Protein AF-A0A4Y2HYZ7-F1 (afdb_monomer)

Radius of gyration: 20.21 Å; Cα contacts (8 Å, |Δi|>4): 26; chains: 1; bounding box: 58×36×40 Å

Solvent-accessible surface area (backbone atoms only — not comparable to full-atom values): 6065 Å² total; per-residue (Å²): 137,83,76,84,77,85,77,68,85,78,76,84,86,66,87,76,61,102,68,82,67,89,88,57,79,91,75,87,83,73,85,88,47,74,65,58,53,47,49,74,72,45,41,71,56,54,54,49,32,59,76,69,64,38,45,49,98,87,66,47,59,75,76,61,50,78,78,73,66,50,48,72,70,55,47,51,52,56,50,65,37,91,86,27,89,79,62,122

Structure (mmCIF, N/CA/C/O backbone):
data_AF-A0A4Y2HYZ7-F1
#
_entry.id   AF-A0A4Y2HYZ7-F1
#
loop_
_atom_site.group_PDB
_atom_site.id
_atom_site.type_symbol
_atom_site.label_atom_id
_atom_site.label_alt_id
_atom_site.label_comp_id
_atom_site.label_asym_id
_atom_site.label_entity_id
_atom_site.label_seq_id
_atom_site.pdbx_PDB_ins_code
_atom_site.Cartn_x
_atom_site.Cartn_y
_atom_site.Cartn_z
_atom_site.occupancy
_atom_site.B_iso_or_equiv
_atom_site.auth_seq_id
_atom_site.auth_comp_id
_atom_site.auth_asym_id
_atom_site.auth_atom_id
_atom_site.pdbx_PDB_model_num
ATOM 1 N N . MET A 1 1 ? 40.973 14.937 8.508 1.00 37.34 1 MET A N 1
ATOM 2 C CA . MET A 1 1 ? 39.730 15.731 8.419 1.00 37.34 1 MET A CA 1
ATOM 3 C C . MET A 1 1 ? 38.972 15.142 7.250 1.00 37.34 1 MET A C 1
ATOM 5 O O . MET A 1 1 ? 39.199 15.557 6.123 1.00 37.34 1 MET A O 1
ATOM 9 N N . ASP A 1 2 ? 38.209 14.083 7.510 1.00 35.09 2 ASP A N 1
ATOM 10 C CA . ASP A 1 2 ? 37.471 13.365 6.472 1.00 35.09 2 ASP A CA 1
ATOM 11 C C . ASP A 1 2 ? 36.170 14.108 6.180 1.00 35.09 2 ASP A C 1
ATOM 13 O O . ASP A 1 2 ? 35.315 14.269 7.049 1.00 35.09 2 ASP A O 1
ATOM 17 N N . THR A 1 3 ? 36.035 14.594 4.952 1.00 46.53 3 THR A N 1
ATOM 18 C CA . THR A 1 3 ? 34.754 15.027 4.394 1.00 46.53 3 THR A CA 1
ATOM 19 C C . THR A 1 3 ? 33.898 13.785 4.125 1.00 46.53 3 THR A C 1
ATOM 21 O O . THR A 1 3 ? 34.414 12.832 3.533 1.00 46.53 3 THR A O 1
ATOM 24 N N . PRO A 1 4 ? 32.616 13.743 4.529 1.00 48.34 4 PRO A N 1
ATOM 25 C CA . PRO A 1 4 ? 31.795 12.561 4.326 1.00 48.34 4 PRO A CA 1
ATOM 26 C C . PRO A 1 4 ? 31.509 12.381 2.834 1.00 48.34 4 PRO A C 1
ATOM 28 O O . PRO A 1 4 ? 30.891 13.223 2.191 1.00 48.34 4 PRO A O 1
ATOM 31 N N . SER A 1 5 ? 32.002 11.259 2.316 1.00 49.31 5 SER A N 1
ATOM 32 C CA . SER A 1 5 ? 31.702 10.683 1.011 1.00 49.31 5 SER A CA 1
ATOM 33 C C . SER A 1 5 ? 30.207 10.781 0.680 1.00 49.31 5 SER A C 1
ATOM 35 O O . SER A 1 5 ? 29.363 10.220 1.386 1.00 49.31 5 SER A O 1
ATOM 37 N N . GLU A 1 6 ? 29.901 11.469 -0.421 1.00 54.22 6 GLU A N 1
ATOM 38 C CA . GLU A 1 6 ? 28.659 11.325 -1.180 1.00 54.22 6 GLU A CA 1
ATOM 39 C C . GLU A 1 6 ? 28.548 9.861 -1.637 1.00 54.22 6 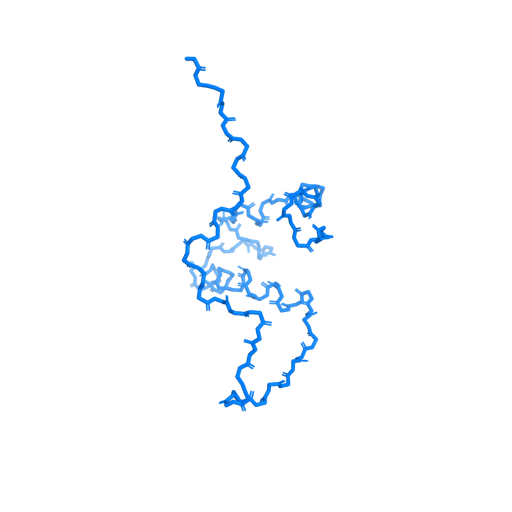GLU A C 1
ATOM 41 O O . GLU A 1 6 ? 29.054 9.473 -2.690 1.00 54.22 6 GLU A O 1
ATOM 46 N N . ARG A 1 7 ? 27.954 9.000 -0.806 1.00 49.09 7 ARG A N 1
ATOM 47 C CA . ARG A 1 7 ? 27.748 7.588 -1.146 1.00 49.09 7 ARG A CA 1
ATOM 48 C C . ARG A 1 7 ? 26.519 7.443 -2.034 1.00 49.09 7 ARG A C 1
ATOM 50 O O . ARG A 1 7 ? 25.400 7.259 -1.557 1.00 49.09 7 ARG A O 1
ATOM 57 N N . GLY A 1 8 ? 26.753 7.519 -3.343 1.00 50.91 8 GLY A N 1
ATOM 58 C CA . GLY A 1 8 ? 25.913 6.840 -4.325 1.00 50.91 8 GLY A CA 1
ATOM 59 C C . GLY A 1 8 ? 25.847 5.344 -4.001 1.00 50.91 8 GLY A C 1
ATOM 60 O O . GLY A 1 8 ? 26.798 4.792 -3.465 1.00 50.91 8 GLY A O 1
ATOM 61 N N . ARG A 1 9 ? 24.701 4.704 -4.265 1.00 57.91 9 ARG A N 1
ATOM 62 C CA . ARG A 1 9 ? 24.452 3.277 -3.985 1.00 57.91 9 ARG A CA 1
ATOM 63 C C . ARG A 1 9 ? 25.644 2.402 -4.401 1.00 57.91 9 ARG A C 1
ATOM 65 O O . ARG A 1 9 ? 25.917 2.256 -5.589 1.00 57.91 9 ARG A O 1
ATOM 72 N N . ASP A 1 10 ? 26.304 1.788 -3.425 1.00 50.66 10 ASP A N 1
ATOM 73 C CA . ASP A 1 10 ? 27.398 0.849 -3.657 1.00 50.66 10 ASP A CA 1
ATOM 74 C C . ASP A 1 10 ? 26.831 -0.439 -4.296 1.00 50.66 10 ASP A C 1
ATOM 76 O O . ASP A 1 10 ? 26.126 -1.212 -3.651 1.00 50.66 10 ASP A O 1
ATOM 80 N N . PHE A 1 11 ? 27.111 -0.685 -5.582 1.00 59.81 11 PHE A N 1
ATOM 81 C CA . PHE A 1 11 ? 26.601 -1.834 -6.364 1.00 59.81 11 PHE A CA 1
ATOM 82 C C . PHE A 1 11 ? 27.293 -3.178 -6.056 1.00 59.81 11 PHE A C 1
ATOM 84 O O . PHE A 1 11 ? 27.254 -4.122 -6.854 1.00 59.81 11 PHE A O 1
ATOM 91 N N . HIS A 1 12 ? 27.971 -3.289 -4.920 1.00 55.84 12 HIS A N 1
ATOM 92 C CA . HIS A 1 12 ? 28.763 -4.467 -4.602 1.00 55.84 12 HIS A CA 1
ATOM 93 C C . HIS A 1 12 ? 27.864 -5.561 -3.997 1.00 55.84 12 HIS A C 1
ATOM 95 O O . HIS A 1 12 ? 27.447 -5.474 -2.848 1.00 55.84 12 HIS A O 1
ATOM 101 N N . SER A 1 13 ? 27.590 -6.591 -4.817 1.00 57.72 13 SER A N 1
ATOM 102 C CA . SER A 1 13 ? 26.722 -7.777 -4.609 1.00 57.72 13 SER A CA 1
ATOM 103 C C . SER A 1 13 ? 25.253 -7.676 -5.062 1.00 57.72 13 SER A C 1
ATOM 105 O O . SER A 1 13 ? 24.334 -8.062 -4.352 1.00 57.72 13 SER A O 1
ATOM 107 N N . ASN A 1 14 ? 25.009 -7.221 -6.297 1.00 68.44 14 ASN A N 1
ATOM 108 C CA . ASN A 1 14 ? 23.669 -7.281 -6.891 1.00 68.44 14 ASN A CA 1
ATOM 109 C C . ASN A 1 14 ? 23.460 -8.583 -7.700 1.00 68.44 14 ASN A C 1
ATOM 111 O O . ASN A 1 14 ? 24.163 -8.842 -8.686 1.00 68.44 14 ASN A O 1
ATOM 115 N N . GLU A 1 15 ? 22.501 -9.415 -7.278 1.00 85.69 15 GLU A N 1
ATOM 116 C CA . GLU A 1 15 ? 22.099 -10.645 -7.987 1.00 85.69 15 GLU A CA 1
ATOM 117 C C . GLU A 1 15 ? 21.350 -10.336 -9.290 1.00 85.69 15 GLU A C 1
ATOM 119 O O . GLU A 1 15 ? 21.419 -11.104 -10.253 1.00 85.69 15 GLU A O 1
ATOM 124 N N . LEU A 1 16 ? 20.702 -9.169 -9.351 1.00 84.81 16 LEU A N 1
ATOM 125 C CA . LEU A 1 16 ? 19.991 -8.692 -10.529 1.00 84.81 16 LEU A CA 1
ATOM 126 C C . LEU A 1 16 ? 20.973 -8.401 -11.671 1.00 84.81 16 LEU A C 1
ATOM 128 O O . LEU A 1 16 ? 21.947 -7.658 -11.524 1.00 84.81 16 LEU A O 1
ATOM 132 N N . LYS A 1 17 ? 20.708 -9.010 -12.828 1.00 87.62 17 LYS A N 1
ATOM 133 C CA . LYS A 1 17 ? 21.452 -8.802 -14.075 1.00 87.62 17 LYS A CA 1
ATOM 134 C C . LYS A 1 17 ? 20.631 -7.922 -15.023 1.00 87.62 17 LYS A C 1
ATOM 136 O O . LYS A 1 17 ? 19.407 -7.954 -14.953 1.00 87.62 17 LYS A O 1
ATOM 141 N N . PRO A 1 18 ? 21.276 -7.168 -15.934 1.00 89.31 18 PRO A N 1
ATOM 142 C CA . PRO A 1 18 ? 20.568 -6.301 -16.884 1.00 89.31 18 PRO A CA 1
ATOM 143 C C . PRO A 1 18 ? 19.687 -7.067 -17.882 1.00 89.31 18 PRO A C 1
ATOM 145 O O . PRO A 1 18 ? 18.849 -6.464 -18.542 1.00 89.31 18 PRO A O 1
ATOM 148 N N . TYR A 1 19 ? 19.879 -8.383 -17.998 1.00 91.19 19 TYR A N 1
ATOM 149 C CA . TYR A 1 19 ? 19.123 -9.252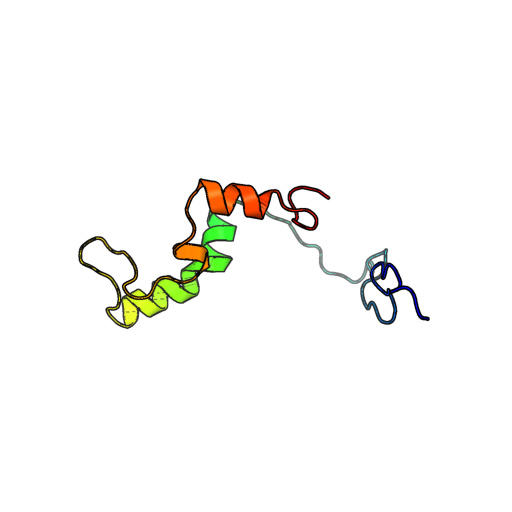 -18.889 1.00 91.19 19 TYR A CA 1
ATOM 150 C C . TYR A 1 19 ? 18.577 -10.456 -18.129 1.00 91.19 19 TYR A C 1
ATOM 152 O O . TYR A 1 19 ? 19.203 -10.951 -17.187 1.00 91.19 19 TYR A O 1
ATOM 160 N N . VAL A 1 20 ? 17.432 -10.946 -18.594 1.00 90.94 20 VAL A N 1
ATOM 161 C CA . VAL A 1 20 ? 16.763 -12.146 -18.086 1.00 90.94 20 VAL A CA 1
ATOM 162 C C . VAL A 1 20 ? 17.061 -13.324 -19.021 1.00 90.94 20 VAL A C 1
ATOM 164 O O . VAL A 1 20 ? 17.267 -13.151 -20.221 1.00 90.94 20 VA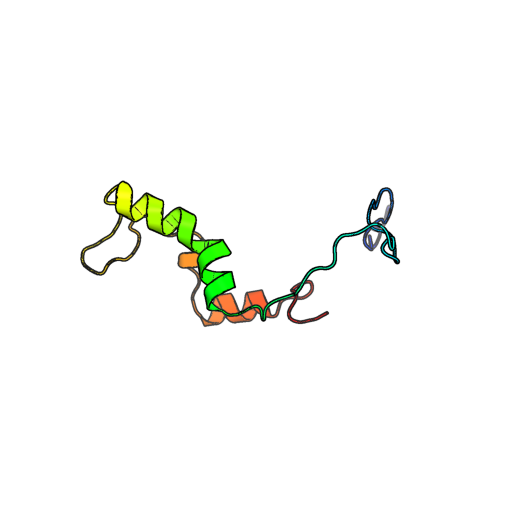L A O 1
ATOM 167 N N . SER A 1 21 ? 17.138 -14.534 -18.468 1.00 92.94 21 SER A N 1
ATOM 168 C CA . SER A 1 21 ? 17.347 -15.765 -19.240 1.00 92.94 21 SER A CA 1
ATOM 169 C C . SER A 1 21 ? 16.087 -16.155 -20.013 1.00 92.94 21 SER A C 1
ATOM 171 O O . SER A 1 21 ? 15.007 -16.135 -19.444 1.00 92.94 21 SER A O 1
ATOM 173 N N . TYR A 1 22 ? 16.225 -16.667 -21.239 1.00 91.94 22 TYR A N 1
ATOM 174 C CA . TYR A 1 22 ? 15.112 -17.285 -21.983 1.00 91.94 22 TYR A CA 1
ATOM 175 C C . TYR A 1 22 ? 14.524 -18.540 -21.316 1.00 91.94 22 TYR A C 1
ATOM 177 O O . TYR A 1 22 ? 13.507 -19.055 -21.761 1.00 91.94 22 TYR A O 1
ATOM 185 N N . ARG A 1 23 ? 15.172 -19.078 -20.275 1.00 92.19 23 ARG A N 1
ATOM 186 C CA . ARG A 1 23 ? 14.676 -20.241 -19.518 1.00 92.19 23 ARG A CA 1
ATOM 187 C C . ARG A 1 23 ? 13.631 -19.873 -18.453 1.0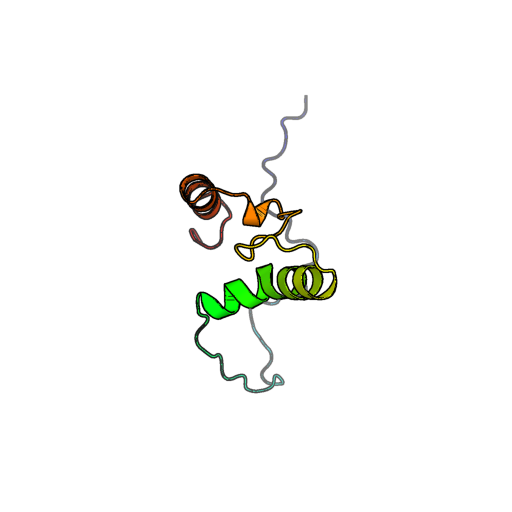0 92.19 23 ARG A C 1
ATOM 189 O O . ARG A 1 23 ? 13.321 -20.716 -17.616 1.00 92.19 23 ARG A O 1
ATOM 196 N N . THR A 1 24 ? 13.149 -18.633 -18.419 1.00 89.81 24 THR A N 1
ATOM 197 C CA . THR A 1 24 ? 12.069 -18.212 -17.518 1.00 89.81 24 THR A CA 1
ATOM 198 C C . THR A 1 24 ? 10.704 -18.589 -18.080 1.00 89.81 24 THR A C 1
ATOM 200 O O . THR A 1 24 ? 10.547 -18.730 -19.288 1.00 89.81 24 THR A O 1
ATOM 203 N N . ALA A 1 25 ? 9.717 -18.751 -17.199 1.00 91.38 25 ALA A N 1
ATOM 204 C CA . ALA A 1 25 ? 8.332 -18.891 -17.627 1.00 91.38 25 ALA A CA 1
ATOM 205 C C . ALA A 1 25 ? 7.844 -17.594 -18.288 1.00 91.38 25 ALA A C 1
ATOM 207 O O . ALA A 1 25 ? 8.278 -16.505 -17.900 1.00 91.38 25 ALA A O 1
ATOM 208 N N . ASP A 1 26 ? 6.925 -17.722 -19.240 1.00 90.38 26 ASP A N 1
ATOM 209 C CA . ASP A 1 26 ? 6.170 -16.581 -19.743 1.00 90.38 26 ASP A CA 1
ATOM 210 C C . ASP A 1 26 ? 5.219 -16.097 -18.642 1.00 90.38 26 ASP A C 1
ATOM 212 O O . ASP A 1 26 ? 4.497 -16.889 -18.032 1.00 90.38 26 ASP A O 1
ATOM 216 N N . ILE A 1 27 ? 5.260 -14.796 -18.354 1.00 89.62 27 ILE A N 1
ATOM 217 C CA . ILE A 1 27 ? 4.445 -14.162 -17.317 1.00 89.62 27 ILE A CA 1
ATOM 218 C C . ILE A 1 27 ? 3.548 -13.138 -18.000 1.00 89.62 27 ILE A C 1
ATOM 220 O O . ILE A 1 27 ? 4.036 -12.202 -18.633 1.00 89.62 27 ILE A O 1
ATOM 224 N N . GLU A 1 28 ? 2.238 -13.291 -17.840 1.00 89.38 28 GLU A N 1
ATOM 225 C CA . GLU A 1 28 ? 1.274 -12.262 -18.217 1.00 89.38 28 GLU A CA 1
ATOM 226 C C . GLU A 1 28 ? 1.164 -11.254 -17.069 1.00 89.38 28 GLU A C 1
ATOM 228 O O . GLU A 1 28 ? 0.754 -11.593 -15.959 1.00 89.38 28 GLU A O 1
ATOM 233 N N . GLN A 1 29 ? 1.592 -10.012 -17.310 1.00 86.25 29 GLN A N 1
ATOM 234 C CA . GLN A 1 29 ? 1.520 -8.962 -16.300 1.00 86.25 29 GLN A CA 1
ATOM 235 C C . GLN A 1 29 ? 0.175 -8.242 -16.387 1.00 86.25 29 GLN A C 1
ATOM 237 O O . GLN A 1 29 ? -0.096 -7.497 -17.329 1.00 86.25 29 GLN A O 1
ATOM 242 N N . GLU A 1 30 ? -0.657 -8.442 -15.372 1.00 89.38 30 GLU A N 1
ATOM 243 C CA . GLU A 1 30 ? -1.897 -7.689 -15.224 1.00 89.38 30 GLU A CA 1
ATOM 244 C C . GLU A 1 30 ? -1.632 -6.229 -14.834 1.00 89.38 30 GLU A C 1
ATOM 246 O O . GLU A 1 30 ? -0.597 -5.870 -14.261 1.00 89.38 30 GLU A O 1
ATOM 251 N N . LYS A 1 31 ? -2.606 -5.359 -15.126 1.00 91.38 31 LYS A N 1
ATOM 252 C CA . LYS A 1 31 ? -2.528 -3.946 -14.759 1.00 91.38 31 LYS A CA 1
ATOM 253 C C . LYS A 1 31 ? -2.523 -3.803 -13.236 1.00 91.38 31 LYS A C 1
ATOM 255 O O . LYS A 1 31 ? -3.477 -4.186 -12.563 1.00 91.38 31 LYS A O 1
ATOM 260 N N . PHE A 1 32 ? -1.491 -3.161 -12.698 1.00 88.44 32 PHE A N 1
ATOM 261 C CA . PHE A 1 32 ? -1.459 -2.801 -11.285 1.00 88.44 32 PHE A CA 1
ATOM 262 C C . PHE A 1 32 ? -2.444 -1.653 -11.000 1.00 88.44 32 PHE A C 1
ATOM 264 O O . PHE A 1 32 ? -2.401 -0.610 -11.659 1.00 88.44 32 PHE A O 1
ATOM 271 N N . THR A 1 33 ? -3.367 -1.853 -10.054 1.00 93.19 33 THR A N 1
ATOM 272 C CA . THR A 1 33 ? -4.423 -0.894 -9.691 1.00 93.19 33 THR A CA 1
ATOM 273 C C . THR A 1 33 ? -4.236 -0.397 -8.257 1.00 93.19 33 THR A C 1
ATOM 275 O O . THR A 1 33 ? -3.523 -1.005 -7.458 1.00 93.19 33 THR A O 1
ATOM 278 N N . ALA A 1 34 ? -4.910 0.703 -7.907 1.00 90.94 34 ALA A N 1
ATOM 279 C CA . ALA A 1 34 ? -4.922 1.211 -6.533 1.00 90.94 34 ALA A CA 1
ATOM 280 C C . ALA A 1 34 ? -5.494 0.185 -5.535 1.00 90.94 34 ALA A C 1
ATOM 282 O O . ALA A 1 34 ? -5.046 0.119 -4.395 1.00 90.94 34 ALA A O 1
ATOM 283 N N . GLU A 1 35 ? -6.435 -0.650 -5.980 1.00 93.44 35 GLU A N 1
ATOM 284 C CA . GLU A 1 35 ? -7.000 -1.741 -5.186 1.00 93.44 35 GLU A CA 1
ATOM 285 C C . GLU A 1 35 ? -5.941 -2.801 -4.840 1.00 93.44 35 GLU A C 1
ATOM 287 O O . GLU A 1 35 ? -5.835 -3.205 -3.683 1.00 93.44 35 GLU A O 1
ATOM 292 N N . HIS A 1 36 ? -5.088 -3.193 -5.796 1.00 93.19 36 HIS A N 1
ATOM 293 C CA . HIS A 1 36 ? -3.982 -4.120 -5.524 1.00 93.19 36 HIS A CA 1
ATOM 294 C C . HIS A 1 36 ? -3.022 -3.568 -4.465 1.00 93.19 36 HIS A C 1
ATOM 296 O O . HIS A 1 36 ? -2.618 -4.297 -3.557 1.00 93.19 36 HIS A O 1
ATOM 302 N N . LEU A 1 37 ? -2.687 -2.276 -4.550 1.00 89.94 37 LEU A N 1
ATOM 303 C CA . LEU A 1 37 ? -1.839 -1.616 -3.558 1.00 89.94 37 LEU A CA 1
ATOM 304 C C . LEU A 1 37 ? -2.501 -1.593 -2.176 1.00 89.94 37 LEU A C 1
ATOM 306 O O . LEU A 1 37 ? -1.850 -1.907 -1.179 1.00 89.94 37 LEU A O 1
ATOM 310 N N . PHE A 1 38 ? -3.794 -1.264 -2.120 1.00 92.00 38 PHE A N 1
ATOM 311 C CA . PHE A 1 38 ? -4.556 -1.259 -0.877 1.00 92.00 38 PHE A CA 1
ATOM 312 C C . PHE A 1 38 ? -4.550 -2.639 -0.212 1.00 92.00 38 PHE A C 1
ATOM 314 O O . PHE A 1 38 ? -4.225 -2.751 0.972 1.00 92.00 38 PHE A O 1
ATOM 321 N N . TYR A 1 39 ? -4.828 -3.702 -0.973 1.00 93.44 39 TYR A N 1
ATOM 322 C CA . TYR A 1 39 ? -4.795 -5.052 -0.419 1.00 93.44 39 TYR A CA 1
ATOM 323 C C . TYR A 1 39 ? -3.392 -5.470 0.022 1.00 93.44 39 TYR A C 1
ATOM 325 O O . TYR A 1 39 ? -3.239 -6.061 1.087 1.00 93.44 39 TYR A O 1
ATOM 333 N N . ALA A 1 40 ? -2.355 -5.152 -0.751 1.00 91.12 40 ALA A N 1
ATOM 334 C CA . ALA A 1 40 ? -0.987 -5.507 -0.387 1.00 91.12 40 ALA A CA 1
ATOM 335 C C . ALA A 1 40 ? -0.532 -4.833 0.921 1.00 91.12 40 ALA A C 1
ATOM 337 O O . ALA A 1 40 ? 0.166 -5.460 1.719 1.00 91.12 40 ALA A O 1
ATOM 338 N N . ALA A 1 41 ? -0.934 -3.578 1.146 1.00 89.88 41 ALA A N 1
ATOM 339 C CA . ALA A 1 41 ? -0.497 -2.790 2.294 1.00 89.88 41 ALA A CA 1
ATOM 340 C C . ALA A 1 41 ? -1.377 -2.980 3.544 1.00 89.88 41 ALA A C 1
ATOM 342 O O . ALA A 1 41 ? -0.848 -3.214 4.631 1.00 89.88 41 ALA A O 1
ATOM 343 N N . TYR A 1 42 ? -2.706 -2.907 3.409 1.00 91.44 42 TYR A N 1
ATOM 344 C CA . TYR A 1 42 ? -3.617 -2.758 4.554 1.00 91.44 42 TYR A CA 1
ATOM 345 C C . TYR A 1 42 ? -4.432 -4.015 4.878 1.00 91.44 42 TYR A C 1
ATOM 347 O O . TYR A 1 42 ? -4.786 -4.235 6.037 1.00 91.44 42 TYR A O 1
ATOM 355 N N . TYR A 1 43 ? -4.695 -4.890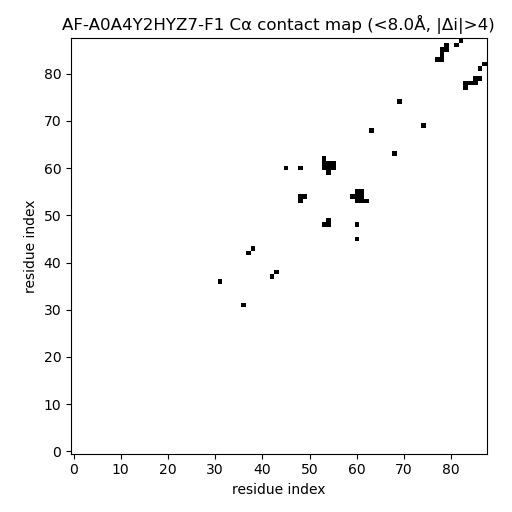 3.898 1.00 92.69 43 TYR A N 1
ATOM 356 C CA . TYR A 1 43 ? -5.600 -6.040 4.069 1.00 92.69 43 TYR A CA 1
ATOM 357 C C . TYR A 1 43 ? -5.245 -6.927 5.259 1.00 92.69 43 TYR A C 1
ATOM 359 O O . TYR A 1 43 ? -6.109 -7.310 6.045 1.00 92.69 43 TYR A O 1
ATOM 367 N N . LYS A 1 44 ? -3.958 -7.263 5.399 1.00 93.19 44 LYS A N 1
ATOM 368 C CA . LYS A 1 44 ? -3.493 -8.178 6.445 1.00 93.19 44 LYS A CA 1
ATOM 369 C C . LYS A 1 44 ? -3.784 -7.630 7.842 1.00 93.19 44 LYS A C 1
ATOM 371 O O . LYS A 1 44 ? -4.127 -8.406 8.731 1.00 93.19 44 LYS A O 1
ATOM 376 N N . LYS A 1 45 ? -3.641 -6.315 8.025 1.00 93.50 45 LYS A N 1
ATOM 377 C CA . LYS A 1 45 ? -3.930 -5.639 9.291 1.00 93.50 45 LYS A CA 1
ATOM 378 C C . LYS A 1 45 ? -5.435 -5.536 9.514 1.00 93.50 45 LYS A C 1
ATOM 380 O O . LYS A 1 45 ? -5.904 -6.004 10.540 1.00 93.50 45 LYS A O 1
ATOM 385 N N . LEU A 1 46 ? -6.183 -5.041 8.528 1.00 92.88 46 LEU A N 1
ATOM 386 C CA . LEU A 1 46 ? -7.646 -4.928 8.583 1.00 92.88 46 LEU A CA 1
ATOM 387 C C . LEU A 1 46 ? -8.323 -6.251 8.944 1.00 92.88 46 LEU A C 1
ATOM 389 O O . LEU A 1 46 ? -9.175 -6.293 9.825 1.00 92.88 46 LEU A O 1
ATOM 393 N N . LYS A 1 47 ? -7.906 -7.348 8.304 1.00 94.06 47 LYS A N 1
ATOM 394 C CA . LYS A 1 47 ? -8.424 -8.684 8.607 1.00 94.06 47 LYS A CA 1
ATOM 395 C C . LYS A 1 47 ? -8.174 -9.071 10.066 1.00 94.06 47 LYS A C 1
ATOM 397 O O . LYS A 1 47 ? -9.072 -9.588 10.719 1.00 94.06 47 LYS A O 1
ATOM 402 N N . LYS A 1 48 ? -6.971 -8.801 10.573 1.00 94.62 48 LYS A N 1
ATOM 403 C CA . LYS A 1 48 ? -6.606 -9.081 11.962 1.00 94.62 48 LYS A CA 1
ATOM 404 C C . LYS A 1 48 ? -7.408 -8.221 12.941 1.00 94.62 48 LYS A C 1
ATOM 406 O O . LYS A 1 48 ? -7.933 -8.753 13.909 1.00 94.62 48 LYS A O 1
ATOM 411 N N . ASP A 1 49 ? -7.532 -6.923 12.680 1.00 94.06 49 ASP A N 1
ATOM 412 C CA . ASP A 1 49 ? -8.283 -6.004 13.541 1.00 94.06 49 ASP A CA 1
ATOM 413 C C . ASP A 1 49 ? -9.773 -6.380 13.575 1.00 94.06 49 ASP A C 1
ATOM 415 O O . ASP A 1 49 ? -10.396 -6.330 14.633 1.00 94.06 49 ASP A O 1
ATOM 419 N N . PHE A 1 50 ? -10.325 -6.843 12.449 1.00 93.44 50 PHE A N 1
ATOM 420 C CA . PHE A 1 50 ? -11.680 -7.388 12.380 1.00 93.44 50 PHE A CA 1
ATOM 421 C C . PHE A 1 50 ? -11.836 -8.668 13.215 1.00 93.44 50 PHE A C 1
ATOM 423 O O . PHE A 1 50 ? -12.761 -8.772 14.017 1.00 93.44 50 PHE A O 1
ATOM 430 N N . GLU A 1 51 ? -10.922 -9.631 13.065 1.00 95.19 51 GLU A N 1
ATOM 431 C CA . GLU A 1 51 ? -10.939 -10.894 13.821 1.00 95.19 51 GLU A CA 1
ATOM 432 C C . GLU A 1 51 ? -10.742 -10.680 15.335 1.00 95.19 51 GLU A C 1
ATOM 434 O O . GLU A 1 51 ? -11.322 -11.405 16.142 1.00 95.19 51 GLU A O 1
ATOM 439 N N . GLU A 1 52 ? -9.953 -9.678 15.730 1.00 95.19 52 GLU A N 1
ATOM 440 C CA . GLU A 1 52 ? -9.664 -9.337 17.131 1.00 95.19 52 GLU A CA 1
ATOM 441 C C . GLU A 1 52 ? -10.683 -8.363 17.751 1.00 95.19 52 GLU A C 1
ATOM 443 O O . GLU A 1 52 ? -10.565 -8.036 18.933 1.00 95.19 52 GLU A O 1
ATOM 448 N N . GLY A 1 53 ? -11.677 -7.890 16.989 1.00 93.31 53 GLY A N 1
ATOM 449 C CA . GLY A 1 53 ? -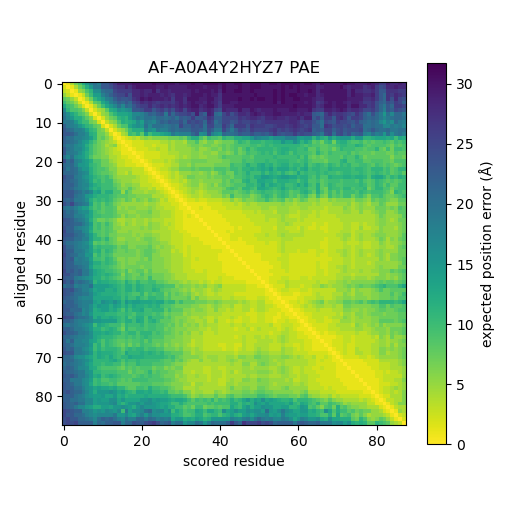12.669 -6.924 17.471 1.00 93.31 53 GLY A CA 1
ATOM 450 C C . GLY A 1 53 ? -12.073 -5.554 17.813 1.00 93.31 53 GLY A C 1
ATOM 451 O O . GLY A 1 53 ? -12.554 -4.875 18.715 1.00 93.31 53 GLY A O 1
ATOM 452 N N . LYS A 1 54 ? -11.007 -5.154 17.114 1.00 94.19 54 LYS A N 1
ATOM 453 C CA . LYS A 1 54 ? -10.288 -3.882 17.295 1.00 94.19 54 LYS A CA 1
ATOM 454 C C . LYS A 1 54 ? -10.753 -2.787 16.336 1.00 94.19 54 LYS A C 1
ATOM 456 O O . LYS A 1 54 ? -9.977 -1.893 15.993 1.00 94.19 54 LYS A O 1
ATOM 461 N N . LEU A 1 55 ? -11.999 -2.874 15.888 1.00 93.38 55 LEU A N 1
ATOM 462 C CA . LEU A 1 55 ? -12.644 -1.857 15.070 1.00 93.38 55 LEU A CA 1
ATOM 463 C C . LEU A 1 55 ? -13.692 -1.127 15.912 1.00 93.38 55 LEU A C 1
ATOM 465 O O . LEU A 1 55 ? -14.338 -1.743 16.761 1.00 93.38 55 LEU A O 1
ATOM 469 N N . ASP A 1 56 ? -13.835 0.176 15.696 1.00 92.00 56 ASP A N 1
ATOM 470 C CA . ASP A 1 56 ? -14.908 0.970 16.293 1.00 92.00 56 ASP A CA 1
ATOM 471 C C . ASP A 1 56 ? -16.257 0.757 15.571 1.00 92.00 56 ASP A C 1
ATOM 473 O O . ASP A 1 56 ? -16.373 -0.041 14.637 1.00 92.00 56 ASP A O 1
ATOM 477 N N . GLU A 1 57 ? -17.303 1.455 16.025 1.00 91.69 57 GLU A N 1
ATOM 478 C CA . GLU A 1 57 ? -18.658 1.365 15.454 1.00 91.69 57 GLU A CA 1
ATOM 479 C C . GLU A 1 57 ? -18.730 1.842 13.991 1.00 91.69 57 GLU A C 1
ATOM 481 O O . GLU A 1 57 ? -19.611 1.410 13.247 1.00 91.69 57 GLU A O 1
ATOM 486 N N . ASP A 1 58 ? -17.779 2.679 13.571 1.00 89.94 58 ASP A N 1
ATOM 487 C CA . ASP A 1 58 ? -17.650 3.210 12.213 1.00 89.94 58 ASP A CA 1
ATOM 488 C C . ASP A 1 58 ? -16.731 2.341 11.324 1.00 89.94 58 ASP A C 1
ATOM 490 O O . ASP A 1 58 ? -16.594 2.593 10.125 1.00 89.94 58 ASP A O 1
ATOM 494 N N . GLY A 1 59 ? -16.123 1.288 11.885 1.00 84.81 59 GLY A N 1
ATOM 495 C CA . GLY A 1 59 ? -15.234 0.360 11.187 1.00 84.81 59 GLY A CA 1
ATOM 496 C C . GLY A 1 59 ? -13.772 0.812 11.095 1.00 84.81 59 GLY A C 1
ATOM 497 O O . GLY A 1 59 ? -12.996 0.198 10.358 1.00 84.81 59 GLY A O 1
ATOM 498 N N . ASN A 1 60 ? -13.369 1.850 11.829 1.00 89.50 60 ASN A N 1
ATOM 499 C CA . ASN A 1 60 ? -11.980 2.298 11.896 1.00 89.50 60 ASN A CA 1
ATOM 500 C C . ASN A 1 60 ? -11.185 1.484 12.918 1.00 89.50 60 ASN A C 1
ATOM 502 O O . ASN A 1 60 ? -11.698 1.053 13.950 1.00 89.50 60 ASN A O 1
ATOM 506 N N . SER A 1 61 ? -9.892 1.304 12.649 1.00 92.06 61 SER A N 1
ATOM 507 C CA . SER A 1 61 ? -8.988 0.624 13.577 1.00 92.06 61 SER A CA 1
ATOM 508 C C . SER A 1 61 ? -8.777 1.451 14.846 1.00 92.06 61 SER A C 1
ATOM 510 O O . SER A 1 61 ? -8.380 2.615 14.776 1.00 92.06 61 SER A O 1
ATOM 512 N N . LEU A 1 62 ? -8.964 0.825 16.011 1.00 92.44 62 LEU A N 1
ATOM 513 C CA . LEU A 1 62 ? -8.646 1.419 17.317 1.00 92.44 62 LEU A CA 1
ATOM 514 C C . LEU A 1 62 ? -7.136 1.651 17.489 1.00 92.44 62 LEU A C 1
ATOM 516 O O . LEU A 1 62 ? -6.712 2.549 18.218 1.00 92.44 62 LEU A O 1
ATOM 520 N N . GLU A 1 63 ? -6.315 0.861 16.792 1.00 91.12 63 GLU A N 1
ATOM 521 C CA . GLU A 1 63 ? -4.855 0.963 16.787 1.00 91.12 63 GLU A CA 1
ATOM 522 C C . GLU A 1 63 ? -4.344 1.166 15.348 1.00 91.12 63 GLU A C 1
ATOM 524 O O . GLU A 1 63 ? -3.761 0.251 14.750 1.00 91.12 63 GLU A O 1
ATOM 529 N N . PRO A 1 64 ? -4.548 2.357 14.750 1.00 91.00 64 PRO A N 1
ATOM 530 C CA . PRO A 1 64 ? -4.191 2.560 13.359 1.00 91.00 64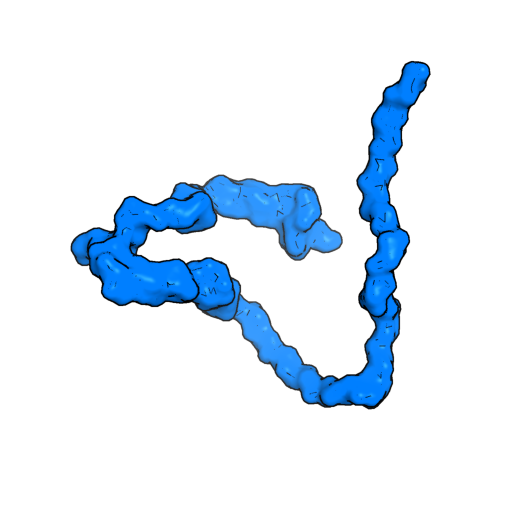 PRO A CA 1
ATOM 531 C C . PRO A 1 64 ? -2.668 2.598 13.180 1.00 91.00 64 P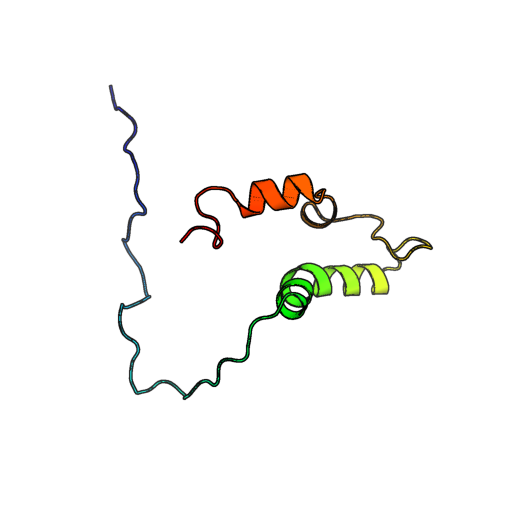RO A C 1
ATOM 533 O O . PRO A 1 64 ? -1.930 3.132 14.026 1.00 91.00 64 PRO A O 1
ATOM 536 N N . SER A 1 65 ? -2.196 2.012 12.076 1.00 89.94 65 SER A N 1
ATOM 537 C CA . SER A 1 65 ? -0.780 2.004 11.703 1.00 89.94 65 SER A CA 1
ATOM 538 C C . SER A 1 65 ? -0.287 3.427 11.401 1.00 89.94 65 SER A C 1
ATOM 540 O O . SER A 1 65 ? -1.096 4.334 11.185 1.00 89.94 65 SER A O 1
ATOM 542 N N . PRO A 1 66 ? 1.037 3.665 11.371 1.00 90.00 66 PRO A N 1
ATOM 543 C CA . PRO A 1 66 ? 1.580 4.958 10.962 1.00 90.00 66 PRO A CA 1
ATOM 544 C C . PRO A 1 66 ? 1.059 5.407 9.595 1.00 90.00 66 PRO A C 1
ATOM 546 O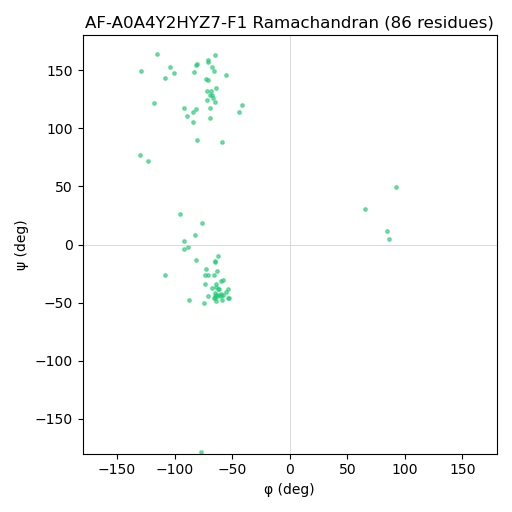 O . PRO A 1 66 ? 0.777 6.583 9.414 1.00 90.00 66 PRO A O 1
ATOM 549 N N . GLU A 1 67 ? 0.905 4.470 8.658 1.00 87.81 67 GLU A N 1
ATOM 550 C CA . GLU A 1 67 ? 0.412 4.708 7.301 1.00 87.81 67 GLU A CA 1
ATOM 551 C C . GLU A 1 67 ? -1.094 4.987 7.258 1.00 87.81 67 GLU A C 1
ATOM 553 O O . GLU A 1 67 ? -1.531 5.770 6.424 1.00 87.81 67 GLU A O 1
ATOM 558 N N . GLU A 1 68 ? -1.883 4.367 8.138 1.00 89.50 68 GLU A N 1
ATOM 559 C CA . GLU A 1 68 ? -3.329 4.624 8.266 1.00 89.50 68 GLU A CA 1
ATOM 560 C C . GLU A 1 68 ? -3.621 5.976 8.929 1.00 89.50 68 GLU A C 1
ATOM 562 O O . GLU A 1 68 ? -4.667 6.569 8.689 1.00 89.50 68 GLU A O 1
ATOM 567 N N . LYS A 1 69 ? -2.694 6.476 9.756 1.00 91.81 69 LYS A N 1
ATOM 568 C CA . LYS A 1 69 ? -2.806 7.779 10.431 1.00 91.81 69 LYS A CA 1
ATOM 569 C C . LYS A 1 69 ? -2.421 8.968 9.553 1.00 91.81 69 LYS A C 1
ATOM 571 O O . LYS A 1 69 ? -2.657 10.098 9.971 1.00 91.81 69 LYS A O 1
ATOM 576 N N . MET A 1 70 ? -1.775 8.740 8.408 1.00 90.00 70 MET A N 1
ATOM 577 C CA . MET A 1 70 ? -1.284 9.837 7.571 1.00 90.00 70 MET A CA 1
ATOM 578 C C . MET A 1 70 ? -2.456 10.597 6.957 1.00 90.00 70 MET A C 1
ATOM 580 O O . MET A 1 70 ? -3.350 9.995 6.363 1.00 90.00 70 MET A O 1
ATOM 584 N N . ASP A 1 71 ? -2.413 11.925 7.041 1.00 92.31 71 ASP A N 1
ATOM 585 C CA . ASP A 1 71 ? -3.356 12.768 6.310 1.00 92.31 71 ASP A CA 1
ATOM 586 C C . ASP A 1 71 ? -3.057 12.754 4.799 1.00 92.31 71 ASP A C 1
ATOM 588 O O . ASP A 1 71 ? -1.931 12.477 4.368 1.00 92.31 71 ASP A O 1
ATOM 592 N N . ALA A 1 72 ? -4.052 13.092 3.976 1.00 90.62 72 ALA A N 1
ATOM 593 C CA . ALA A 1 72 ? -3.913 13.131 2.522 1.00 90.62 72 ALA A CA 1
ATOM 594 C C . ALA A 1 72 ? -2.753 14.036 2.062 1.00 90.62 72 ALA A C 1
ATOM 596 O O . ALA A 1 72 ? -1.987 13.657 1.172 1.00 90.62 72 ALA A O 1
ATOM 597 N N . GLU A 1 73 ? -2.570 15.201 2.692 1.00 92.88 73 GLU A N 1
ATOM 598 C CA . GLU A 1 73 ? -1.473 16.124 2.370 1.00 92.88 73 GLU A CA 1
ATOM 599 C C . GLU A 1 73 ? -0.099 15.546 2.742 1.00 92.88 73 GLU A C 1
ATOM 601 O O . GLU A 1 73 ? 0.892 15.732 2.028 1.00 92.88 73 GLU A O 1
ATOM 606 N N . GLU A 1 74 ? -0.016 14.826 3.860 1.00 90.75 74 GLU A N 1
ATOM 607 C CA . GLU A 1 74 ? 1.219 14.193 4.328 1.00 90.75 74 GLU A CA 1
ATOM 608 C C . GLU A 1 74 ? 1.606 13.003 3.454 1.00 90.75 74 GLU A C 1
ATOM 610 O O . GLU A 1 74 ? 2.764 12.878 3.040 1.00 90.75 74 GLU A O 1
ATOM 615 N N . ALA A 1 75 ? 0.624 12.165 3.119 1.00 88.88 75 ALA A N 1
ATOM 616 C CA . ALA A 1 75 ? 0.783 11.062 2.187 1.00 88.88 75 ALA A CA 1
ATOM 617 C C . ALA A 1 75 ? 1.264 11.576 0.824 1.00 88.88 75 ALA A C 1
ATOM 619 O O . ALA A 1 75 ? 2.213 11.034 0.260 1.00 88.88 75 ALA A O 1
ATOM 620 N N . TRP A 1 76 ? 0.689 12.678 0.335 1.00 89.12 76 TRP A N 1
ATOM 621 C CA . TRP A 1 76 ? 1.074 13.290 -0.935 1.00 89.12 76 TRP A CA 1
ATOM 622 C C . TRP A 1 76 ? 2.505 13.838 -0.940 1.00 89.12 76 TRP A C 1
ATOM 624 O O . TRP A 1 76 ? 3.265 13.601 -1.883 1.00 89.12 76 TRP A O 1
ATOM 634 N N . LYS A 1 77 ? 2.912 14.533 0.128 1.00 90.62 77 LYS A N 1
ATOM 635 C CA . LYS A 1 77 ? 4.293 15.019 0.290 1.00 90.62 77 LYS A CA 1
ATOM 636 C C . LYS A 1 77 ? 5.292 13.868 0.340 1.00 90.62 77 LYS A C 1
ATOM 638 O O . LYS A 1 77 ? 6.331 13.938 -0.313 1.00 90.62 77 LYS A O 1
ATOM 643 N N . LYS A 1 78 ? 4.972 12.796 1.073 1.00 87.75 78 LYS A N 1
ATOM 644 C CA . LYS A 1 78 ? 5.813 11.594 1.170 1.00 87.75 78 LYS A CA 1
ATOM 645 C C . LYS A 1 78 ? 5.928 10.884 -0.173 1.00 87.75 78 LYS A C 1
ATOM 647 O O . LYS A 1 78 ? 7.036 10.563 -0.596 1.00 87.75 78 LYS A O 1
ATOM 652 N N . ALA A 1 79 ? 4.806 10.710 -0.863 1.00 87.56 79 ALA A N 1
ATOM 653 C CA . ALA A 1 79 ? 4.753 10.121 -2.192 1.00 87.56 79 ALA A CA 1
ATOM 654 C C . ALA A 1 79 ? 5.610 10.909 -3.195 1.00 87.56 79 ALA A C 1
ATOM 656 O O . ALA A 1 79 ? 6.183 10.319 -4.094 1.00 87.56 79 ALA A O 1
ATOM 657 N N . ARG A 1 80 ? 5.760 12.225 -3.010 1.00 87.94 80 ARG A N 1
ATOM 658 C CA . ARG A 1 80 ? 6.583 13.092 -3.865 1.00 87.94 80 ARG A CA 1
ATOM 659 C C . ARG A 1 80 ? 8.034 13.288 -3.414 1.00 87.94 80 ARG A C 1
ATOM 661 O O . ARG A 1 80 ? 8.763 14.071 -4.021 1.00 87.94 80 ARG A O 1
ATOM 668 N N . SER A 1 81 ? 8.462 12.631 -2.344 1.00 86.38 81 SER A N 1
ATOM 669 C CA . SER A 1 81 ? 9.840 12.757 -1.867 1.00 86.38 81 SER A CA 1
ATOM 670 C C . SER A 1 81 ? 10.842 12.143 -2.855 1.00 86.38 81 SER A C 1
ATOM 672 O O . SER A 1 81 ? 10.512 11.245 -3.631 1.00 86.38 81 SER A O 1
ATOM 674 N N . THR A 1 82 ? 12.076 12.645 -2.864 1.00 80.12 82 THR A N 1
ATOM 675 C CA . THR A 1 82 ? 13.143 12.102 -3.713 1.00 80.12 82 THR A CA 1
ATOM 676 C C . THR A 1 82 ? 13.472 10.665 -3.301 1.00 80.12 82 THR A C 1
ATOM 678 O O . THR A 1 82 ? 13.589 10.360 -2.117 1.00 80.12 82 THR A O 1
ATOM 681 N N . GLY A 1 83 ? 13.608 9.768 -4.283 1.00 73.81 83 GLY A N 1
ATOM 682 C CA . GLY A 1 83 ? 13.773 8.330 -4.035 1.00 73.81 83 GLY A CA 1
ATOM 683 C C . GLY A 1 83 ? 12.460 7.554 -3.874 1.00 73.81 83 GLY A C 1
ATOM 684 O O . GLY A 1 83 ? 12.501 6.358 -3.597 1.00 73.81 83 GLY A O 1
ATOM 685 N N . SER A 1 84 ? 11.310 8.210 -4.058 1.00 77.12 84 SER A N 1
ATOM 686 C CA . SER A 1 84 ? 10.022 7.543 -4.267 1.00 77.12 84 SER A CA 1
ATOM 687 C C . SER A 1 84 ? 9.855 7.084 -5.722 1.00 77.12 84 SER A C 1
ATOM 689 O O . SER A 1 84 ? 10.424 7.669 -6.641 1.00 77.12 84 SER A O 1
ATOM 691 N N . ASP A 1 85 ? 9.019 6.065 -5.931 1.00 67.38 85 ASP A N 1
ATOM 692 C CA . ASP A 1 85 ? 8.709 5.484 -7.251 1.00 67.38 85 ASP A CA 1
ATOM 693 C C . ASP A 1 85 ? 7.974 6.456 -8.201 1.00 67.38 85 ASP A C 1
ATOM 695 O O . ASP A 1 85 ? 7.897 6.243 -9.405 1.00 67.38 85 ASP A O 1
ATOM 699 N N . LEU A 1 86 ? 7.447 7.567 -7.670 1.00 69.38 86 LEU A N 1
ATOM 700 C CA . LEU A 1 86 ? 6.785 8.616 -8.455 1.00 69.38 86 LEU A CA 1
ATOM 701 C C . LEU A 1 86 ? 7.761 9.470 -9.272 1.00 69.38 86 LEU A C 1
ATOM 703 O O . LEU A 1 86 ? 7.346 10.114 -10.236 1.00 69.38 86 LEU A O 1
ATOM 707 N N . PHE A 1 87 ? 9.036 9.483 -8.889 1.00 58.09 87 PHE A N 1
ATOM 708 C CA . PHE A 1 87 ? 10.093 10.220 -9.567 1.00 58.09 87 PHE A CA 1
ATOM 709 C C . PHE A 1 87 ? 11.277 9.279 -9.809 1.00 58.09 87 PHE A C 1
ATOM 711 O O . PHE A 1 87 ? 12.260 9.296 -9.066 1.00 58.09 87 PHE A O 1
ATOM 718 N N . GLY A 1 88 ? 11.126 8.425 -10.826 1.00 51.47 88 GLY A N 1
ATOM 719 C CA . GLY A 1 88 ? 12.204 7.619 -11.409 1.00 51.47 88 GLY A CA 1
ATOM 720 C C . GLY A 1 88 ? 13.138 8.431 -12.296 1.00 51.47 88 GLY A C 1
ATOM 721 O O . GLY A 1 88 ? 12.643 9.356 -12.982 1.00 51.47 88 GLY A O 1
#

pLDDT: mean 82.82, std 15.66, range [35.09, 95.19]

Sequence (88 aa):
MDTPSERGRDFHSNELKPYVSYRTADIEQEKFTAEHLFYAAYYKKLKKDFEEGKLDEDGNSLEPSPEEKMDAEEAWKKARSTGSDLFG

Nearest PDB structures (foldseek):
  8any-assembly1_9  TM=6.817E-01  e=3.403E-02  Homo sapiens

Secondary structure (DSSP, 8-state):
-PPP-------TT----SS--TTSPP---PPP-HHHHHIIIIIHHHHHHHHTT-B-TTS-BSS--TTTS--HHHHHHHHTSTTSTT--

Foldseek 3Di:
DDDDDPDDPDPPDDPDDPDDDPPDDDDDDDDDDPVNVCCVPPVVVLVVCVVVVQADPVRDGVDDDPVRPDDPVRVVVVCPDPPHPVPD

Organism: Araneus ventricosus (NCBI:txid182803)

Mean predicted aligned error: 10.01 Å

InterPro domains:
  IPR019189 Large ribosomal subunit protein mL41 [PF09809] (12-63)